Protein AF-A0A0K8RCZ8-F1 (afdb_monomer)

Organism: Ixodes ricinus (NCBI:txid34613)

Structure (mmCIF, N/CA/C/O backbone):
data_AF-A0A0K8RCZ8-F1
#
_entry.id   AF-A0A0K8RCZ8-F1
#
loop_
_atom_site.group_PDB
_atom_site.id
_atom_site.type_symbol
_atom_site.label_atom_id
_atom_site.label_alt_id
_atom_site.label_comp_id
_atom_site.label_asym_id
_atom_site.label_entity_id
_atom_site.label_seq_id
_atom_site.pdbx_PDB_ins_code
_atom_site.Cartn_x
_atom_site.Cartn_y
_atom_site.Cartn_z
_atom_site.occupancy
_atom_site.B_iso_or_equiv
_atom_site.auth_seq_id
_atom_site.auth_comp_id
_atom_site.auth_asym_id
_atom_site.auth_atom_id
_atom_site.pdbx_PDB_model_num
ATOM 1 N N . MET A 1 1 ? -23.819 -30.029 -14.786 1.00 33.19 1 MET A N 1
ATOM 2 C CA . MET A 1 1 ? -23.403 -28.780 -15.465 1.00 33.19 1 MET A CA 1
ATOM 3 C C . MET A 1 1 ? -23.079 -27.739 -14.404 1.00 33.19 1 MET A C 1
ATOM 5 O O . MET A 1 1 ? -23.976 -27.331 -13.683 1.00 33.19 1 MET A O 1
ATOM 9 N N . ALA A 1 2 ? -21.803 -27.382 -14.239 1.00 35.16 2 ALA A N 1
ATOM 10 C CA . ALA A 1 2 ? -21.378 -26.407 -13.238 1.00 35.16 2 ALA A CA 1
ATOM 11 C C . ALA A 1 2 ? -21.706 -24.987 -13.719 1.00 35.16 2 ALA A C 1
ATOM 13 O O . ALA A 1 2 ? -21.225 -24.551 -14.767 1.00 35.16 2 ALA A O 1
ATOM 14 N N . SER A 1 3 ? -22.535 -24.276 -12.958 1.00 38.66 3 SER A N 1
ATOM 15 C CA . SER A 1 3 ? -22.797 -22.858 -13.184 1.00 38.66 3 SER A CA 1
ATOM 16 C C . SER A 1 3 ? -21.490 -22.099 -12.941 1.00 38.66 3 SER A C 1
ATOM 18 O O . SER A 1 3 ? -20.987 -22.075 -11.818 1.00 38.66 3 SER A O 1
ATOM 20 N N . LYS A 1 4 ? -20.889 -21.532 -13.996 1.00 41.94 4 LYS A N 1
ATOM 21 C CA . LYS A 1 4 ? -19.718 -20.650 -13.886 1.00 41.94 4 LYS A CA 1
ATOM 22 C C . LYS A 1 4 ? -20.168 -19.381 -13.163 1.00 41.94 4 LYS A C 1
ATOM 24 O O . LYS A 1 4 ? -20.630 -18.436 -13.800 1.00 41.94 4 LYS A O 1
ATOM 29 N N . GLY A 1 5 ? -20.091 -19.400 -11.833 1.00 31.94 5 GLY A N 1
ATOM 30 C CA . GLY A 1 5 ? -20.453 -18.287 -10.964 1.00 31.94 5 GLY A CA 1
ATOM 31 C C . GLY A 1 5 ? -19.655 -17.045 -11.339 1.00 31.94 5 GLY A C 1
ATOM 32 O O . GLY A 1 5 ? -18.495 -16.897 -10.969 1.00 31.94 5 GLY A O 1
ATOM 33 N N . ARG A 1 6 ? -20.270 -16.149 -12.114 1.00 32.81 6 ARG A N 1
ATOM 34 C CA . ARG A 1 6 ? -19.752 -14.802 -12.343 1.00 32.81 6 ARG A CA 1
ATOM 35 C C . ARG A 1 6 ? -19.981 -14.001 -11.066 1.00 32.81 6 ARG A C 1
ATOM 37 O O . ARG A 1 6 ? -21.083 -13.512 -10.831 1.00 32.81 6 ARG A O 1
ATOM 44 N N . THR A 1 7 ? -18.945 -13.865 -10.246 1.00 34.12 7 THR A N 1
ATOM 45 C CA . THR A 1 7 ? -18.973 -12.982 -9.077 1.00 34.12 7 THR A CA 1
ATOM 46 C C . THR A 1 7 ? -19.022 -11.529 -9.548 1.00 34.12 7 THR A C 1
ATOM 48 O O . THR A 1 7 ? -18.070 -11.004 -10.124 1.00 34.12 7 THR A O 1
ATOM 51 N N . LYS A 1 8 ? -20.166 -10.876 -9.336 1.00 32.75 8 LYS A N 1
ATOM 52 C CA . LYS A 1 8 ? -20.393 -9.460 -9.635 1.00 32.75 8 LYS A CA 1
ATOM 53 C C . LYS A 1 8 ? -19.761 -8.619 -8.520 1.00 32.75 8 LYS A C 1
ATOM 55 O O . LYS A 1 8 ? -20.303 -8.550 -7.425 1.00 32.75 8 LYS A O 1
ATOM 60 N N . ALA A 1 9 ? -18.615 -7.990 -8.778 1.00 32.16 9 ALA A N 1
ATOM 61 C CA . ALA A 1 9 ? -18.011 -7.045 -7.838 1.00 32.16 9 ALA A CA 1
ATOM 62 C C . ALA A 1 9 ? -18.734 -5.690 -7.933 1.00 32.16 9 ALA A C 1
ATOM 64 O O . ALA A 1 9 ? -18.581 -4.957 -8.914 1.00 32.16 9 ALA A O 1
ATOM 65 N N . PHE A 1 10 ? -19.550 -5.354 -6.933 1.00 33.97 10 PHE A N 1
ATOM 66 C CA . PHE A 1 10 ? -20.182 -4.041 -6.837 1.00 33.97 10 PHE A CA 1
ATOM 67 C C . PHE A 1 10 ? -19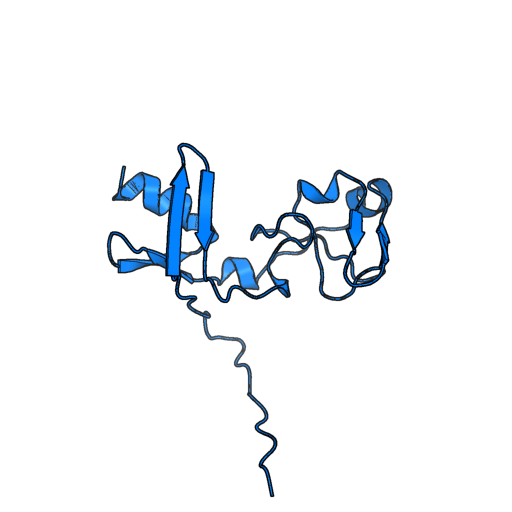.141 -2.982 -6.433 1.00 33.97 10 PHE A C 1
ATOM 69 O O . PHE A 1 10 ? -18.398 -3.135 -5.470 1.00 33.97 10 PHE A O 1
ATOM 76 N N . ARG A 1 11 ? -19.089 -1.865 -7.172 1.00 41.84 11 ARG A N 1
ATOM 77 C CA . ARG A 1 11 ? -18.133 -0.745 -7.001 1.00 41.84 11 ARG A CA 1
ATOM 78 C C . ARG A 1 11 ? -18.244 0.021 -5.661 1.00 41.84 11 ARG A C 1
ATOM 80 O O . ARG A 1 11 ? -17.482 0.975 -5.462 1.00 41.84 11 ARG A O 1
ATOM 87 N N . LYS A 1 12 ? -19.186 -0.339 -4.778 1.00 38.12 12 LYS A N 1
ATOM 88 C CA . LYS A 1 12 ? -19.585 0.449 -3.596 1.00 38.12 12 LYS A CA 1
ATOM 89 C C . LYS A 1 12 ? -19.330 -0.202 -2.236 1.00 38.12 12 LYS A C 1
ATOM 91 O O . LYS A 1 12 ? -19.357 0.529 -1.252 1.00 38.12 12 LYS A O 1
ATOM 96 N N . ASP A 1 13 ? -19.004 -1.485 -2.169 1.00 38.62 13 ASP A N 1
ATOM 97 C CA . ASP A 1 13 ? -18.860 -2.140 -0.870 1.00 38.62 13 ASP A CA 1
ATOM 98 C C . ASP A 1 13 ? -17.425 -1.973 -0.365 1.00 38.62 13 ASP A C 1
ATOM 100 O O . ASP A 1 13 ? -16.453 -2.382 -1.006 1.00 38.62 13 ASP A O 1
ATOM 104 N N . SER A 1 14 ? -17.272 -1.296 0.773 1.00 43.97 1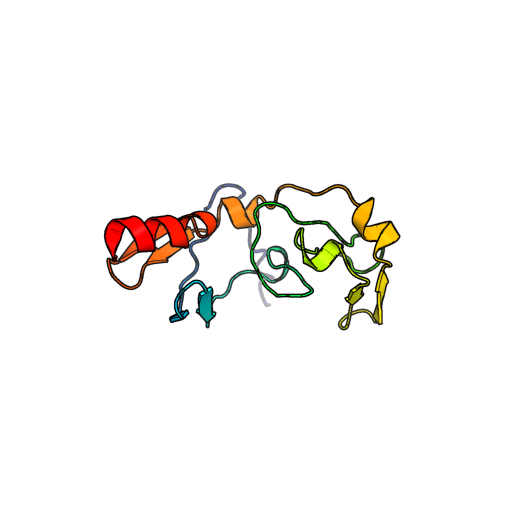4 SER A N 1
ATOM 105 C CA . SER A 1 14 ? -16.019 -1.308 1.520 1.00 43.97 14 SER A CA 1
ATOM 106 C C . SER A 1 14 ? -15.750 -2.742 1.957 1.00 43.97 14 SER A C 1
ATOM 108 O O . SER A 1 14 ? -16.518 -3.301 2.738 1.00 43.97 14 SER A O 1
ATOM 110 N N . VAL A 1 15 ? -14.680 -3.347 1.447 1.00 47.69 15 VAL A N 1
ATOM 111 C CA . VAL A 1 15 ? -14.282 -4.689 1.871 1.00 47.69 15 VAL A CA 1
ATOM 112 C C . VAL A 1 15 ? -13.654 -4.571 3.259 1.00 47.69 15 VAL A C 1
ATOM 114 O O . VAL A 1 15 ? -12.661 -3.861 3.441 1.00 47.69 15 VAL A O 1
ATOM 117 N N . ILE A 1 16 ? -14.277 -5.227 4.236 1.00 51.56 16 ILE A N 1
ATOM 118 C CA . ILE A 1 16 ? -13.767 -5.347 5.602 1.00 51.56 16 ILE A CA 1
ATOM 119 C C . ILE A 1 16 ? -12.860 -6.572 5.636 1.00 51.56 16 ILE A C 1
ATOM 121 O O . ILE A 1 16 ? -13.283 -7.663 5.253 1.00 51.56 16 ILE A O 1
ATOM 125 N N . PHE A 1 17 ? -11.619 -6.399 6.082 1.00 54.53 17 PHE A N 1
ATOM 126 C CA . PHE A 1 17 ? -10.669 -7.502 6.201 1.00 54.53 17 PHE A CA 1
ATOM 127 C C . PHE A 1 17 ? -10.525 -7.893 7.661 1.00 54.53 17 PHE A C 1
ATOM 129 O O . PHE A 1 17 ? -10.290 -7.047 8.527 1.00 54.53 17 PHE A O 1
ATOM 136 N N . LYS A 1 18 ? -10.669 -9.194 7.922 1.00 49.19 18 LYS A N 1
ATOM 137 C CA . LYS A 1 18 ? -10.404 -9.764 9.236 1.00 49.19 18 LYS A CA 1
ATOM 138 C C . LYS A 1 18 ? -8.892 -9.833 9.428 1.00 49.19 18 LYS A C 1
ATOM 140 O O . LYS A 1 18 ? -8.189 -10.419 8.607 1.00 49.19 18 LYS A O 1
ATOM 145 N N . VAL A 1 19 ? -8.414 -9.203 10.492 1.00 55.75 19 VAL A N 1
ATOM 146 C CA . VAL A 1 19 ? -7.055 -9.401 10.997 1.00 55.75 19 VAL A CA 1
ATOM 147 C C . VAL A 1 19 ? -7.092 -10.600 11.911 1.00 55.75 19 VAL A C 1
ATOM 149 O O . VAL A 1 19 ? -7.910 -10.634 12.828 1.00 55.75 19 VAL A O 1
ATOM 152 N N . GLU A 1 20 ? -6.241 -11.581 11.650 1.00 53.41 20 GLU A N 1
ATOM 153 C CA . GLU A 1 20 ? -6.152 -12.764 12.505 1.00 53.41 20 GLU A CA 1
ATOM 154 C C . GLU A 1 20 ? -5.163 -12.534 13.645 1.00 53.41 20 GLU A C 1
ATOM 156 O O . GLU A 1 20 ? -5.423 -12.954 14.767 1.00 53.41 20 GLU A O 1
ATOM 161 N N . GLN A 1 21 ? -4.080 -11.797 13.387 1.00 52.06 21 GLN A N 1
ATOM 162 C CA . GLN A 1 21 ? -3.093 -11.448 14.400 1.00 52.06 21 GLN A CA 1
ATOM 163 C C . GLN A 1 21 ? -2.477 -10.083 14.099 1.00 52.06 21 GLN A C 1
ATOM 165 O O . GLN A 1 21 ? -2.213 -9.732 12.948 1.00 52.06 21 GLN A O 1
ATOM 170 N N . MET A 1 22 ? -2.254 -9.305 15.151 1.00 59.16 22 MET A N 1
ATOM 171 C CA . MET A 1 22 ? -1.637 -7.991 15.084 1.00 59.16 22 MET A CA 1
ATOM 172 C C . MET A 1 22 ? -0.553 -7.916 16.153 1.00 59.16 22 MET A C 1
ATOM 174 O O . MET A 1 22 ? -0.855 -8.063 17.334 1.00 59.16 22 MET A O 1
ATOM 178 N N . GLU A 1 23 ? 0.696 -7.717 15.742 1.00 55.12 23 GLU A N 1
ATOM 179 C CA . GLU A 1 23 ? 1.824 -7.506 16.652 1.00 55.12 23 GLU A CA 1
ATOM 180 C C . GLU A 1 23 ? 2.238 -6.043 16.600 1.00 55.12 23 GLU A C 1
ATOM 182 O O . GLU A 1 23 ? 2.304 -5.447 15.526 1.00 55.12 23 GLU A O 1
ATOM 187 N N . TRP A 1 24 ? 2.516 -5.464 17.762 1.00 55.34 24 TRP A N 1
ATOM 188 C CA . TRP A 1 24 ? 2.939 -4.076 17.895 1.00 55.34 24 TRP A CA 1
ATOM 189 C C . TRP A 1 24 ? 4.288 -4.059 18.618 1.00 55.34 24 TRP A C 1
ATOM 191 O O . TRP A 1 24 ? 4.361 -4.393 19.800 1.00 55.34 24 TRP A O 1
ATOM 201 N N . LEU A 1 25 ? 5.361 -3.729 17.897 1.00 49.97 25 LEU A N 1
ATOM 202 C CA . LEU A 1 25 ? 6.729 -3.666 18.412 1.00 49.97 25 LEU A CA 1
ATOM 203 C C . LEU A 1 25 ? 7.190 -2.208 18.359 1.00 49.97 25 LEU A C 1
ATOM 205 O O . LEU A 1 25 ? 7.548 -1.717 17.295 1.00 49.97 25 LEU A O 1
ATOM 209 N N . SER A 1 26 ? 7.145 -1.533 19.513 1.00 56.59 26 SER A N 1
ATOM 210 C CA . SER A 1 26 ? 7.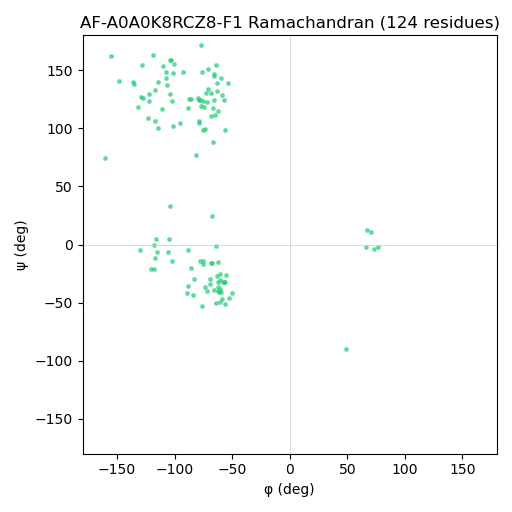507 -0.117 19.707 1.00 56.59 26 SER A CA 1
ATOM 211 C C . SER A 1 26 ? 6.866 0.853 18.696 1.00 56.59 26 SER A C 1
ATOM 213 O O . SER A 1 26 ? 5.773 1.362 18.948 1.00 56.59 26 SER A O 1
ATOM 215 N N . GLU A 1 27 ? 7.530 1.112 17.567 1.00 51.38 27 GLU A N 1
ATOM 216 C CA . GLU A 1 27 ? 7.121 2.047 16.506 1.00 51.38 27 GLU A CA 1
ATOM 217 C C . GLU A 1 27 ? 6.524 1.367 15.262 1.00 51.38 27 GLU A C 1
ATOM 219 O O . GLU A 1 27 ? 5.868 2.038 14.447 1.00 51.38 27 GLU A O 1
ATOM 224 N N . ASP A 1 28 ? 6.718 0.052 15.153 1.00 44.97 28 ASP A N 1
ATOM 225 C CA . ASP A 1 28 ? 6.301 -0.791 14.041 1.00 44.97 28 ASP A CA 1
ATOM 226 C C . ASP A 1 28 ? 5.127 -1.686 14.436 1.00 44.97 28 ASP A C 1
ATOM 228 O O . ASP A 1 28 ? 4.984 -2.130 15.578 1.00 44.97 28 ASP A O 1
ATOM 232 N N . TYR A 1 29 ? 4.273 -1.987 13.461 1.00 52.56 29 TYR A N 1
ATOM 233 C CA . TYR A 1 29 ? 3.190 -2.938 13.649 1.00 52.56 29 TYR A CA 1
ATOM 234 C C . TYR A 1 29 ? 3.062 -3.879 12.464 1.00 52.56 29 TYR A C 1
ATOM 236 O O . TYR A 1 29 ? 3.166 -3.485 11.301 1.00 52.56 29 TYR A O 1
ATOM 244 N N . TYR A 1 30 ? 2.796 -5.136 12.785 1.00 55.22 30 TYR A N 1
ATOM 245 C CA . TYR A 1 30 ? 2.665 -6.224 11.839 1.00 55.22 30 TYR A CA 1
ATOM 246 C C . TYR A 1 30 ? 1.245 -6.760 11.903 1.00 55.22 30 TYR A C 1
ATOM 248 O O . TYR A 1 30 ? 0.687 -6.985 12.973 1.00 55.22 30 TYR A O 1
ATOM 256 N N . ILE A 1 31 ? 0.644 -6.949 10.735 1.00 61.97 31 ILE A N 1
ATOM 257 C CA . ILE A 1 31 ? -0.711 -7.473 10.597 1.00 61.97 31 ILE A CA 1
ATOM 258 C C . ILE A 1 31 ? -0.599 -8.794 9.845 1.00 61.97 31 ILE A C 1
ATOM 260 O O . ILE A 1 31 ? -0.370 -8.810 8.634 1.00 61.97 31 ILE A O 1
ATOM 264 N N . TYR A 1 32 ? -0.779 -9.897 10.562 1.00 54.84 32 TYR A N 1
ATOM 265 C CA . TYR A 1 32 ? -0.686 -11.255 10.038 1.00 54.84 32 TYR A CA 1
ATOM 266 C C . TYR A 1 32 ? -2.075 -11.849 9.775 1.00 54.84 32 TYR A C 1
ATOM 268 O O . TYR A 1 32 ? -3.091 -11.418 10.329 1.00 54.84 32 TYR A O 1
ATOM 276 N N . GLY A 1 33 ? -2.120 -12.817 8.855 1.00 51.91 33 GLY A N 1
ATOM 277 C CA . GLY A 1 33 ? -3.349 -13.527 8.479 1.00 51.91 33 GLY A CA 1
ATOM 278 C C . GLY A 1 33 ? -4.396 -12.669 7.759 1.00 51.91 33 GLY A C 1
ATOM 279 O O . GLY A 1 33 ? -5.534 -13.083 7.574 1.00 51.91 33 GLY A O 1
ATOM 280 N N . THR A 1 34 ? -4.042 -11.463 7.306 1.00 58.75 34 THR A N 1
ATOM 281 C CA . THR A 1 34 ? -4.982 -10.650 6.532 1.00 58.75 34 THR A CA 1
ATOM 282 C C . THR A 1 34 ? -5.054 -11.098 5.079 1.00 58.75 34 THR A C 1
ATOM 284 O O . THR A 1 34 ? -4.067 -11.056 4.337 1.00 58.75 34 THR A O 1
ATOM 287 N N . SER A 1 35 ? -6.273 -11.377 4.620 1.00 63.03 35 SER A N 1
ATOM 288 C CA . SER A 1 35 ? -6.653 -11.545 3.211 1.00 63.03 35 SER A CA 1
ATOM 289 C C . SER A 1 35 ? -6.570 -10.240 2.395 1.00 63.03 35 SER A C 1
ATOM 291 O O . SER A 1 35 ? -7.254 -10.088 1.385 1.00 63.03 35 SER A O 1
ATOM 293 N N . ILE A 1 36 ? -5.737 -9.277 2.818 1.00 73.06 36 ILE A N 1
ATOM 294 C CA . ILE A 1 36 ? -5.485 -8.030 2.091 1.00 73.06 36 ILE A CA 1
ATOM 295 C C . ILE A 1 36 ? -4.974 -8.396 0.685 1.00 73.06 36 ILE A C 1
ATOM 297 O O . ILE A 1 36 ? -3.976 -9.111 0.572 1.00 73.06 36 ILE A O 1
ATOM 301 N N . PRO A 1 37 ? -5.622 -7.917 -0.393 1.00 73.19 37 PRO A N 1
ATOM 302 C CA . PRO A 1 37 ? -5.286 -8.329 -1.744 1.00 73.19 37 PRO A CA 1
ATOM 303 C C . PRO A 1 37 ? -3.866 -7.927 -2.134 1.00 73.19 37 PRO A C 1
ATOM 305 O O . PRO A 1 37 ? -3.447 -6.791 -1.922 1.00 73.19 37 PRO A O 1
ATOM 308 N N . GLU A 1 38 ? -3.171 -8.825 -2.823 1.00 76.56 38 GLU A N 1
ATOM 309 C CA . GLU A 1 38 ? -1.825 -8.603 -3.365 1.00 76.56 38 GLU A CA 1
ATOM 310 C C . GLU A 1 38 ? -1.706 -7.299 -4.159 1.00 76.56 38 GLU A C 1
ATOM 312 O O . GLU A 1 38 ? -0.775 -6.526 -3.964 1.00 76.56 38 GLU A O 1
ATOM 317 N N . LYS A 1 39 ? -2.721 -7.002 -4.975 1.00 76.25 39 LYS A N 1
ATOM 318 C CA . LYS A 1 39 ? -2.796 -5.811 -5.833 1.00 76.25 39 LYS A CA 1
ATOM 319 C C . LYS A 1 39 ? -2.796 -4.469 -5.090 1.0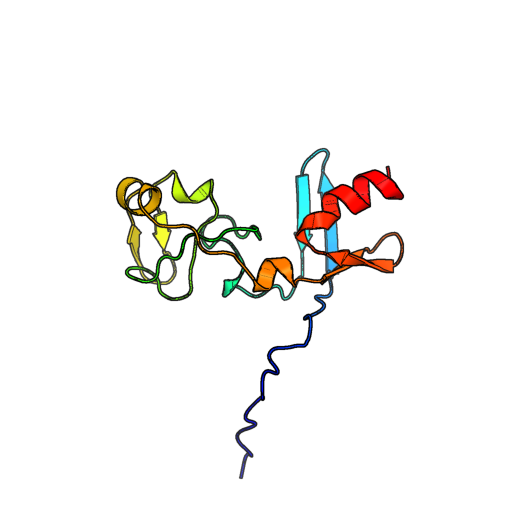0 76.25 39 LYS A C 1
ATOM 321 O O . LYS A 1 39 ? -2.661 -3.432 -5.726 1.00 76.25 39 LYS A O 1
ATOM 326 N N . ILE A 1 40 ? -3.036 -4.462 -3.776 1.00 81.44 40 ILE A N 1
ATOM 327 C CA . ILE A 1 40 ? -3.036 -3.229 -2.968 1.00 81.44 40 ILE A CA 1
ATOM 328 C C . ILE A 1 40 ? -1.788 -3.100 -2.098 1.00 81.44 40 ILE A C 1
ATOM 330 O O . ILE A 1 40 ? -1.601 -2.064 -1.455 1.00 81.44 40 ILE A O 1
ATOM 334 N N . ARG A 1 41 ? -0.953 -4.143 -2.081 1.00 85.25 41 ARG A N 1
ATOM 335 C CA . ARG A 1 41 ? 0.312 -4.204 -1.360 1.00 85.25 41 ARG A CA 1
ATOM 336 C C . ARG A 1 41 ? 1.450 -3.762 -2.275 1.00 85.25 41 ARG A C 1
ATOM 338 O O . ARG A 1 41 ? 1.445 -4.008 -3.477 1.00 85.25 41 ARG A O 1
ATOM 345 N N . CYS A 1 42 ? 2.463 -3.149 -1.679 1.00 87.19 42 CYS A N 1
ATOM 346 C CA . CYS A 1 42 ? 3.760 -2.981 -2.308 1.00 87.19 42 CYS A CA 1
ATOM 347 C C . CYS A 1 42 ? 4.326 -4.361 -2.650 1.00 87.19 42 CYS A C 1
ATOM 349 O O . CYS A 1 42 ? 4.416 -5.230 -1.783 1.00 87.19 42 CYS A O 1
ATOM 351 N N . HIS A 1 43 ? 4.748 -4.569 -3.891 1.00 87.88 43 HIS A N 1
ATOM 352 C CA . HIS A 1 43 ? 5.300 -5.856 -4.295 1.00 87.88 43 HIS A CA 1
ATOM 353 C C . HIS A 1 43 ? 6.667 -6.134 -3.642 1.00 87.88 43 HIS A C 1
ATOM 355 O O . HIS A 1 43 ? 6.969 -7.284 -3.341 1.00 87.88 43 HIS A O 1
ATOM 361 N N . GLY A 1 44 ? 7.451 -5.090 -3.341 1.00 84.81 44 GLY A N 1
ATOM 362 C CA . GLY A 1 44 ? 8.766 -5.220 -2.702 1.00 84.81 44 GLY A CA 1
ATOM 363 C C . GLY A 1 44 ? 8.715 -5.518 -1.204 1.00 84.81 44 GLY A C 1
ATOM 364 O O . GLY A 1 44 ? 9.326 -6.477 -0.750 1.00 84.81 44 GLY A O 1
ATOM 365 N N . CYS A 1 45 ? 7.978 -4.716 -0.431 1.00 85.19 45 CYS A N 1
ATOM 366 C CA . CYS A 1 45 ? 7.955 -4.821 1.036 1.00 85.19 45 CYS A CA 1
ATOM 367 C C . CYS A 1 45 ? 6.594 -5.206 1.624 1.00 85.19 45 CYS A C 1
ATOM 369 O O . CYS A 1 45 ? 6.435 -5.217 2.839 1.00 85.19 45 CYS A O 1
ATOM 371 N N . ARG A 1 46 ? 5.593 -5.507 0.786 1.00 84.06 46 ARG A N 1
ATOM 372 C CA . ARG A 1 46 ? 4.257 -5.987 1.195 1.00 84.06 46 ARG A CA 1
ATOM 373 C C . ARG A 1 46 ? 3.403 -4.981 1.975 1.00 84.06 46 ARG A C 1
ATOM 375 O O . ARG A 1 46 ? 2.243 -5.279 2.255 1.00 84.06 46 ARG A O 1
ATOM 382 N N . CYS A 1 47 ? 3.919 -3.785 2.265 1.00 83.12 47 CYS A N 1
ATOM 383 C CA . CYS A 1 47 ? 3.173 -2.738 2.958 1.00 83.12 47 CYS A CA 1
ATOM 384 C C . CYS A 1 47 ? 1.970 -2.252 2.135 1.00 83.12 47 CYS A C 1
ATOM 386 O O . CYS A 1 47 ? 1.969 -2.309 0.905 1.00 83.12 47 CYS A O 1
ATOM 388 N N . VAL A 1 48 ? 0.949 -1.724 2.804 1.00 84.94 48 VAL A N 1
ATOM 389 C CA . VAL A 1 48 ? -0.194 -1.075 2.149 1.00 84.94 48 VAL A CA 1
ATOM 390 C C . VAL A 1 48 ? -0.011 0.433 2.277 1.00 84.94 48 VAL A C 1
ATOM 392 O O . VAL A 1 48 ? 0.140 0.950 3.379 1.00 84.94 48 VAL A O 1
ATOM 395 N N . SER A 1 49 ? -0.008 1.148 1.152 1.00 85.88 49 SER A N 1
ATOM 396 C CA . SER A 1 49 ? 0.277 2.587 1.116 1.00 85.88 49 SER A CA 1
ATOM 397 C C . SER A 1 49 ? -0.801 3.371 0.371 1.00 85.88 49 SER A C 1
ATOM 399 O O . SER A 1 49 ? -1.484 2.837 -0.501 1.00 85.88 49 SER A O 1
ATOM 401 N N . ASN A 1 50 ? -0.937 4.658 0.713 1.00 88.12 50 ASN A N 1
ATOM 402 C CA . ASN A 1 50 ? -1.881 5.595 0.087 1.00 88.12 50 ASN A CA 1
ATOM 403 C C . ASN A 1 50 ? -1.653 5.790 -1.419 1.00 88.12 50 ASN A C 1
ATOM 405 O O . ASN A 1 50 ? -2.600 6.055 -2.166 1.00 88.12 50 ASN A O 1
ATOM 409 N N . THR A 1 51 ? -0.399 5.669 -1.843 1.00 90.69 51 THR A N 1
ATOM 410 C CA . THR A 1 51 ? 0.051 5.878 -3.216 1.00 90.69 51 THR A CA 1
ATOM 411 C C . THR A 1 51 ? 0.873 4.677 -3.634 1.00 90.69 51 THR A C 1
ATOM 413 O O . THR A 1 51 ? 1.833 4.330 -2.949 1.00 90.69 51 THR A O 1
ATOM 416 N N . ILE A 1 52 ? 0.517 4.082 -4.767 1.00 90.94 52 ILE A N 1
ATOM 417 C CA . ILE A 1 52 ? 1.245 2.969 -5.365 1.00 90.94 52 ILE A CA 1
ATOM 418 C C . ILE A 1 52 ? 1.837 3.423 -6.700 1.00 90.94 52 ILE A C 1
ATOM 420 O O . ILE A 1 52 ? 1.206 4.179 -7.434 1.00 90.94 52 ILE A O 1
ATOM 424 N N . TYR A 1 53 ? 3.059 3.002 -6.997 1.00 90.88 53 TYR A N 1
ATOM 425 C CA . TYR A 1 53 ? 3.756 3.275 -8.252 1.00 90.88 53 TYR A CA 1
ATOM 426 C C . TYR A 1 53 ? 3.653 2.019 -9.119 1.00 90.88 53 TYR A C 1
ATOM 428 O O . TYR A 1 53 ? 4.331 1.037 -8.802 1.00 90.88 53 TYR A O 1
ATOM 436 N N . PRO A 1 54 ? 2.763 1.991 -10.126 1.00 86.44 54 PRO A N 1
ATOM 437 C CA . PRO A 1 54 ? 2.508 0.788 -10.907 1.00 86.44 54 PRO A CA 1
ATOM 438 C C . PRO A 1 54 ? 3.730 0.373 -11.724 1.00 86.44 54 PRO A C 1
ATOM 440 O O . PRO A 1 54 ? 4.469 1.219 -12.222 1.00 86.44 54 PRO A O 1
ATOM 443 N N . LEU A 1 55 ? 3.900 -0.934 -11.901 1.00 83.44 55 LEU A N 1
ATOM 444 C CA . LEU A 1 55 ? 4.942 -1.534 -12.734 1.00 83.44 55 LEU A CA 1
ATOM 445 C C . LEU A 1 55 ? 4.365 -2.051 -14.063 1.00 83.44 55 LEU A C 1
ATOM 447 O O . LEU A 1 55 ? 4.813 -3.075 -14.567 1.00 83.44 55 LEU A O 1
ATOM 451 N N . GLU A 1 56 ? 3.343 -1.386 -14.615 1.00 71.69 56 GLU A N 1
ATOM 452 C CA . GLU A 1 56 ? 2.482 -1.918 -15.692 1.00 71.69 56 GLU A CA 1
ATOM 453 C C . GLU A 1 56 ? 3.223 -2.397 -16.951 1.00 71.69 56 GLU A C 1
ATOM 455 O O . GLU A 1 56 ? 2.727 -3.301 -17.619 1.00 71.69 56 GLU A O 1
ATOM 460 N N . ASN A 1 57 ? 4.412 -1.865 -17.238 1.00 67.69 57 ASN A N 1
ATOM 461 C CA . ASN A 1 57 ? 5.206 -2.272 -18.401 1.00 67.69 57 ASN A CA 1
ATOM 462 C C . ASN A 1 57 ? 6.050 -3.536 -18.162 1.00 67.69 57 ASN A C 1
ATOM 464 O O . ASN A 1 57 ? 6.287 -4.288 -19.097 1.00 67.69 57 ASN A O 1
ATOM 468 N N . GLU A 1 58 ? 6.476 -3.792 -16.924 1.00 71.25 58 GLU A N 1
ATOM 469 C CA . GLU A 1 58 ? 7.497 -4.809 -16.600 1.00 71.25 58 GLU A CA 1
ATOM 470 C C . GLU A 1 58 ? 6.960 -5.929 -15.693 1.00 71.25 58 GLU A C 1
ATOM 472 O O . GLU A 1 58 ? 7.524 -7.016 -15.590 1.00 71.25 58 GLU A O 1
ATOM 477 N N . CYS A 1 59 ? 5.871 -5.661 -14.970 1.00 75.00 59 CYS A N 1
ATOM 478 C CA . CYS A 1 59 ? 5.310 -6.542 -13.952 1.00 75.00 59 CYS A CA 1
ATOM 479 C C . CYS A 1 59 ? 3.840 -6.119 -13.712 1.00 75.00 59 CYS A C 1
ATOM 481 O O . CYS A 1 59 ? 3.504 -5.459 -12.724 1.00 75.00 59 CYS A O 1
ATOM 483 N N . GLN A 1 60 ? 2.963 -6.452 -14.673 1.00 74.00 60 GLN A N 1
ATOM 484 C CA . GLN A 1 60 ? 1.550 -6.045 -14.681 1.00 74.00 60 GLN A CA 1
ATOM 485 C C . GLN A 1 60 ? 0.816 -6.405 -13.385 1.00 74.00 60 GLN A C 1
ATOM 487 O O . GLN A 1 60 ? 0.969 -7.490 -12.830 1.00 74.00 60 GLN A O 1
ATOM 492 N N . GLY A 1 61 ? -0.020 -5.477 -12.912 1.00 74.44 61 GLY A N 1
ATOM 493 C CA . GLY A 1 61 ? -0.821 -5.658 -11.699 1.00 74.44 61 GLY A CA 1
ATOM 494 C C . GLY A 1 61 ? -0.046 -5.502 -10.388 1.00 74.44 61 GLY A C 1
ATOM 495 O O . GLY A 1 61 ? -0.661 -5.557 -9.321 1.00 74.44 61 GLY A O 1
ATOM 496 N N . HIS A 1 62 ? 1.267 -5.270 -10.445 1.00 82.88 62 HIS A N 1
ATOM 497 C CA . HIS A 1 62 ? 2.090 -4.957 -9.283 1.00 82.88 62 HIS A CA 1
ATOM 498 C C . HIS A 1 62 ? 2.423 -3.468 -9.213 1.00 82.88 62 HIS A C 1
ATOM 500 O O . HIS A 1 62 ? 2.386 -2.731 -10.199 1.00 82.88 62 HIS A O 1
ATOM 506 N N . GLY A 1 63 ? 2.771 -3.022 -8.010 1.00 87.88 63 GLY A N 1
ATOM 507 C CA . GLY A 1 63 ? 3.241 -1.670 -7.781 1.00 87.88 63 GLY A CA 1
ATOM 508 C C . GLY A 1 63 ? 4.111 -1.579 -6.538 1.00 87.88 63 GLY A C 1
ATOM 509 O O . GLY A 1 63 ? 4.111 -2.472 -5.689 1.00 87.88 63 GLY A O 1
ATOM 510 N N . LEU A 1 64 ? 4.873 -0.497 -6.435 1.00 90.69 64 LEU A N 1
ATOM 511 C CA . LEU A 1 64 ? 5.780 -0.236 -5.320 1.00 90.69 64 LEU A CA 1
ATOM 512 C C . LEU A 1 64 ? 5.273 0.918 -4.458 1.00 90.69 64 LEU A C 1
ATOM 514 O O . LEU A 1 64 ? 4.556 1.794 -4.935 1.00 90.69 64 LEU A O 1
ATOM 518 N N . CYS A 1 65 ? 5.648 0.938 -3.181 1.00 91.50 65 CYS A N 1
ATOM 519 C CA . CYS A 1 65 ? 5.470 2.113 -2.332 1.00 91.50 65 CYS A CA 1
ATOM 520 C C . CYS A 1 65 ? 6.545 3.172 -2.637 1.00 91.50 65 CYS A C 1
ATOM 522 O O . CYS A 1 65 ? 7.516 2.917 -3.353 1.00 91.50 65 CYS A O 1
ATOM 524 N N . LYS A 1 66 ? 6.391 4.369 -2.057 1.00 90.50 66 LYS A N 1
ATOM 525 C CA . LYS A 1 66 ? 7.324 5.495 -2.246 1.00 90.50 66 LYS A CA 1
ATOM 526 C C . LYS A 1 66 ? 8.772 5.152 -1.881 1.00 90.50 66 LYS A C 1
ATOM 528 O O . LYS A 1 66 ? 9.678 5.700 -2.500 1.00 90.50 66 LYS A O 1
ATOM 533 N N . ASP A 1 67 ? 8.987 4.282 -0.901 1.00 89.94 67 ASP A N 1
ATOM 534 C CA . ASP A 1 67 ? 10.334 3.922 -0.457 1.00 89.94 67 ASP A CA 1
ATOM 535 C C . ASP A 1 67 ? 10.945 2.827 -1.322 1.00 89.94 67 ASP A C 1
ATOM 537 O O . ASP A 1 67 ? 12.072 2.982 -1.784 1.00 89.94 67 ASP A O 1
ATOM 541 N N . CYS A 1 68 ? 10.178 1.787 -1.661 1.00 88.88 68 CYS A N 1
ATOM 542 C CA . CYS A 1 68 ? 10.651 0.745 -2.571 1.00 88.88 68 CYS A CA 1
ATOM 543 C C . CYS A 1 68 ? 10.945 1.270 -3.981 1.00 88.88 68 CYS A C 1
ATOM 545 O O . CYS A 1 68 ? 11.816 0.719 -4.640 1.00 88.88 68 CYS A O 1
ATOM 547 N N . LYS A 1 69 ? 10.285 2.345 -4.442 1.00 88.75 69 LYS A N 1
ATOM 548 C CA . LYS A 1 69 ? 10.570 2.926 -5.768 1.00 88.75 69 LYS A CA 1
ATOM 549 C C . LYS A 1 69 ? 11.962 3.568 -5.880 1.00 88.75 69 LYS A C 1
ATOM 551 O O . LYS A 1 69 ? 12.389 3.904 -6.978 1.00 88.75 69 LYS A O 1
ATOM 556 N N . LYS A 1 70 ? 12.638 3.841 -4.757 1.00 89.62 70 LYS A N 1
ATOM 557 C CA . LYS A 1 70 ? 13.927 4.557 -4.747 1.00 89.62 70 LYS A CA 1
ATOM 558 C C . LYS A 1 70 ? 15.098 3.687 -5.204 1.00 89.62 70 LYS A C 1
ATOM 560 O O . LYS A 1 70 ? 16.145 4.240 -5.535 1.00 89.62 70 LYS A O 1
ATOM 565 N N . PHE A 1 71 ? 14.915 2.372 -5.209 1.00 90.44 71 PHE A N 1
ATOM 566 C CA . PHE A 1 71 ? 15.937 1.378 -5.507 1.00 90.44 71 PHE A CA 1
ATOM 567 C C . PHE A 1 71 ? 15.545 0.567 -6.735 1.00 90.44 71 PHE A C 1
ATOM 569 O O . PHE A 1 71 ? 14.376 0.554 -7.123 1.00 90.44 71 PHE A O 1
ATOM 576 N N . ASP A 1 72 ? 16.524 -0.116 -7.322 1.00 89.81 72 ASP A N 1
ATOM 577 C CA . ASP A 1 72 ? 16.260 -1.075 -8.383 1.00 89.81 72 ASP A CA 1
ATOM 578 C C . ASP A 1 72 ? 15.333 -2.172 -7.861 1.00 89.81 72 ASP A C 1
ATOM 580 O O . ASP A 1 72 ? 15.421 -2.604 -6.705 1.00 89.81 72 ASP A O 1
ATOM 584 N N . PHE A 1 73 ? 14.434 -2.627 -8.722 1.00 88.69 73 PHE A N 1
ATOM 585 C CA . PHE A 1 73 ? 13.441 -3.616 -8.361 1.00 88.69 73 PHE A CA 1
ATOM 586 C C . PHE A 1 73 ? 13.456 -4.790 -9.329 1.00 88.69 73 PHE A C 1
ATOM 588 O O . PHE A 1 73 ? 13.271 -4.623 -10.531 1.00 88.69 73 PHE A O 1
ATOM 595 N N . THR A 1 74 ? 13.584 -5.998 -8.784 1.00 87.88 74 THR A N 1
ATOM 596 C 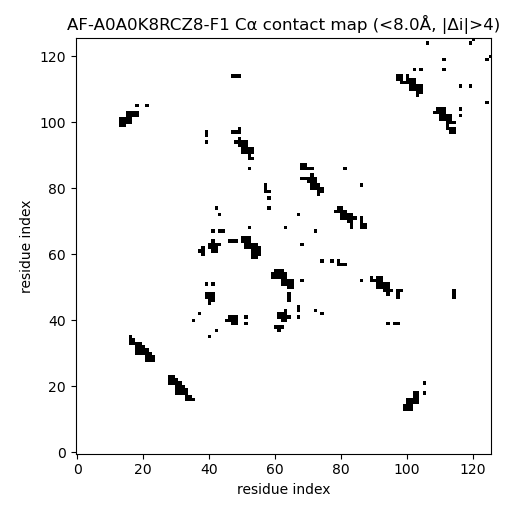CA . THR A 1 74 ? 13.455 -7.239 -9.550 1.00 87.88 74 THR A CA 1
ATOM 597 C C . THR A 1 74 ? 12.188 -7.975 -9.126 1.00 87.88 74 THR A C 1
ATOM 599 O O . THR A 1 74 ? 12.042 -8.415 -7.983 1.00 87.88 74 THR A O 1
ATOM 602 N N . CYS A 1 75 ? 11.262 -8.126 -10.069 1.00 82.50 75 CYS A N 1
ATOM 603 C CA . CYS A 1 75 ? 9.998 -8.829 -9.907 1.00 82.50 75 CYS A CA 1
ATOM 604 C C . CYS A 1 75 ? 10.258 -10.344 -9.923 1.00 82.50 75 CYS A C 1
ATOM 606 O O . CYS A 1 75 ? 10.366 -10.949 -10.984 1.00 82.50 75 CYS A O 1
ATOM 608 N N . ARG A 1 76 ? 10.334 -10.990 -8.749 1.00 77.00 76 ARG A N 1
ATOM 609 C CA . ARG A 1 76 ? 10.596 -12.446 -8.650 1.00 77.00 76 ARG A CA 1
ATOM 610 C C . ARG A 1 76 ? 9.537 -13.315 -9.337 1.00 77.00 76 ARG A C 1
ATOM 612 O O . ARG A 1 76 ? 9.845 -14.432 -9.728 1.00 77.00 76 ARG A O 1
ATOM 619 N N . ALA A 1 77 ? 8.307 -12.815 -9.469 1.00 74.31 77 ALA A N 1
ATOM 620 C CA . ALA A 1 77 ? 7.208 -13.545 -10.101 1.00 74.31 77 ALA A CA 1
ATOM 621 C C . ALA A 1 77 ? 7.34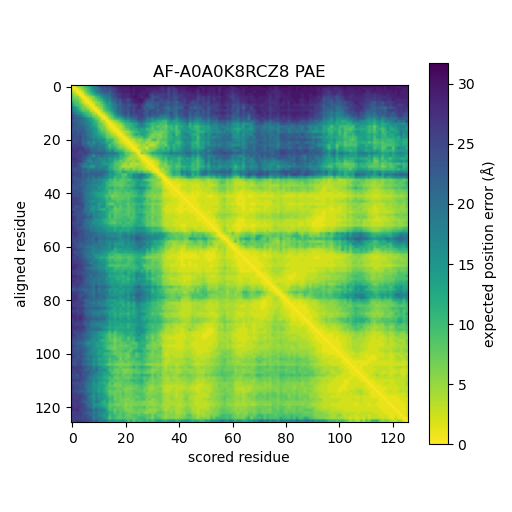1 -13.629 -11.631 1.00 74.31 77 ALA A C 1
ATOM 623 O O . ALA A 1 77 ? 6.994 -14.649 -12.215 1.00 74.31 77 ALA A O 1
ATOM 624 N N . HIS A 1 78 ? 7.840 -12.568 -12.271 1.00 77.12 78 HIS A N 1
ATOM 625 C CA . HIS A 1 78 ? 7.902 -12.462 -13.735 1.00 77.12 78 HIS A CA 1
ATOM 626 C C . HIS A 1 78 ? 9.339 -12.412 -14.278 1.00 77.12 78 HIS A C 1
ATOM 628 O O . HIS A 1 78 ? 9.532 -12.409 -15.486 1.00 77.12 78 HIS A O 1
ATOM 634 N N . GLY A 1 79 ? 10.351 -12.333 -13.408 1.00 75.88 79 GLY A N 1
ATOM 635 C CA . GLY A 1 79 ? 11.759 -12.172 -13.786 1.00 75.88 79 GLY A CA 1
ATOM 636 C C . GLY A 1 79 ? 12.132 -10.773 -14.296 1.00 75.88 79 GLY A C 1
ATOM 637 O O . GLY A 1 79 ? 13.308 -10.523 -14.540 1.00 75.88 79 GLY A O 1
ATOM 638 N N . GLY A 1 80 ? 11.164 -9.860 -14.433 1.00 80.38 80 GLY A N 1
ATOM 639 C CA . GLY A 1 80 ? 11.384 -8.493 -14.909 1.00 80.38 80 GLY A CA 1
ATOM 640 C C . GLY A 1 80 ? 12.227 -7.654 -13.947 1.00 80.38 80 GLY A C 1
ATOM 641 O O . GLY A 1 80 ? 12.113 -7.784 -12.723 1.00 80.38 80 GLY A O 1
ATOM 642 N N . HIS A 1 81 ? 13.054 -6.772 -14.504 1.00 86.19 81 HIS A N 1
ATOM 643 C CA . HIS A 1 81 ? 13.915 -5.860 -13.757 1.00 86.19 81 HIS A CA 1
ATOM 644 C C . HIS A 1 81 ? 13.607 -4.414 -14.142 1.00 86.19 81 HIS A C 1
ATOM 646 O O . HIS A 1 81 ? 13.590 -4.070 -15.319 1.00 86.19 81 HIS A O 1
ATOM 652 N N . VAL A 1 82 ? 13.383 -3.567 -13.141 1.00 85.25 82 VAL A N 1
ATOM 653 C CA . VAL A 1 82 ? 13.092 -2.144 -13.317 1.00 85.25 82 VAL A CA 1
ATOM 654 C C . VAL A 1 82 ? 14.138 -1.340 -12.566 1.00 85.25 82 VAL A C 1
ATOM 656 O O . VAL A 1 82 ? 14.304 -1.503 -11.356 1.00 85.25 82 VAL A O 1
ATOM 659 N N . THR A 1 83 ? 14.826 -0.451 -13.274 1.00 88.12 83 THR A N 1
ATOM 660 C CA . THR A 1 83 ? 15.841 0.405 -12.662 1.00 88.12 83 THR A CA 1
ATOM 661 C C . THR A 1 83 ? 15.200 1.460 -11.762 1.00 88.12 83 THR A C 1
ATOM 663 O O . THR A 1 83 ? 14.091 1.949 -12.005 1.00 88.12 83 THR A O 1
ATOM 666 N N . ALA A 1 84 ? 15.933 1.879 -10.736 1.00 87.19 84 ALA A N 1
ATOM 667 C CA . ALA A 1 84 ? 15.546 2.951 -9.833 1.00 87.19 84 ALA A CA 1
ATOM 668 C C . ALA A 1 84 ? 15.273 4.255 -10.591 1.00 87.19 84 ALA A C 1
ATOM 670 O O . ALA A 1 84 ? 14.428 5.046 -10.184 1.00 87.19 84 ALA A O 1
ATOM 671 N N . GLU A 1 85 ? 15.981 4.501 -11.694 1.00 87.75 85 GLU A N 1
ATOM 672 C CA . GLU A 1 85 ? 15.766 5.675 -12.540 1.00 87.75 85 GLU A CA 1
ATOM 673 C C . GLU A 1 85 ? 14.377 5.671 -13.183 1.00 87.75 85 GLU A C 1
ATOM 675 O O . GLU A 1 85 ? 13.628 6.640 -13.027 1.00 87.75 85 GLU A O 1
ATOM 680 N N . ALA A 1 86 ? 13.987 4.558 -13.809 1.00 86.12 86 ALA A N 1
ATOM 681 C CA . ALA A 1 86 ? 12.651 4.402 -14.371 1.00 86.12 86 ALA A CA 1
ATOM 682 C C . ALA A 1 86 ? 11.564 4.532 -13.285 1.00 86.12 86 ALA A C 1
ATOM 684 O O . ALA A 1 86 ? 10.555 5.212 -13.480 1.00 86.12 86 ALA A O 1
ATOM 685 N N . LEU A 1 87 ? 11.797 3.962 -12.098 1.00 86.00 87 LEU A N 1
ATOM 686 C CA . LEU A 1 87 ? 10.867 4.028 -10.964 1.00 86.00 87 LEU A CA 1
ATOM 687 C C . LEU A 1 87 ? 10.746 5.422 -10.339 1.00 86.00 87 LEU A C 1
ATOM 689 O O . LEU A 1 87 ? 9.666 5.816 -9.885 1.00 86.00 87 LEU A O 1
ATOM 693 N N . ARG A 1 88 ? 11.831 6.202 -10.309 1.00 83.25 88 ARG A N 1
ATOM 694 C CA . ARG A 1 88 ? 11.797 7.591 -9.829 1.00 83.25 88 ARG A CA 1
ATOM 695 C C . ARG A 1 88 ? 10.888 8.449 -10.702 1.00 83.25 88 ARG A C 1
ATOM 697 O O . ARG A 1 88 ? 10.105 9.223 -10.141 1.00 83.25 88 ARG A O 1
ATOM 704 N N . ASN A 1 89 ? 10.937 8.227 -12.014 1.00 84.31 89 ASN A N 1
ATOM 705 C CA . ASN A 1 89 ? 10.119 8.912 -13.015 1.00 84.31 89 ASN A CA 1
ATOM 706 C C . ASN A 1 89 ? 8.674 8.388 -13.084 1.00 84.31 89 ASN A C 1
ATOM 708 O O . ASN A 1 89 ? 7.805 9.057 -13.641 1.00 84.31 89 ASN A O 1
ATOM 712 N N . ALA A 1 90 ? 8.385 7.228 -12.485 1.00 85.69 90 ALA A N 1
ATOM 713 C CA . ALA A 1 90 ? 7.034 6.690 -12.435 1.00 85.69 90 ALA A CA 1
ATOM 714 C C . ALA A 1 90 ? 6.086 7.611 -11.646 1.00 85.69 90 ALA A C 1
ATOM 716 O O . ALA A 1 90 ? 6.361 8.025 -10.508 1.00 85.69 90 ALA A O 1
ATOM 717 N N . VAL A 1 91 ? 4.927 7.882 -12.247 1.00 88.38 91 VAL A N 1
ATOM 718 C CA . VAL A 1 91 ? 3.855 8.672 -11.639 1.00 88.38 91 VAL A CA 1
ATOM 719 C C . VAL A 1 91 ? 3.096 7.800 -10.642 1.00 88.38 91 VAL A C 1
ATOM 721 O O . VAL A 1 91 ? 2.593 6.728 -10.973 1.00 88.38 91 VAL A O 1
ATOM 724 N N . GLY A 1 92 ? 3.019 8.264 -9.396 1.00 89.19 92 GLY A N 1
ATOM 725 C CA . GLY A 1 92 ? 2.280 7.569 -8.348 1.00 89.19 92 GLY A CA 1
ATOM 726 C C . GLY A 1 92 ? 0.776 7.670 -8.575 1.00 89.19 92 GLY A C 1
ATOM 727 O O . GLY A 1 92 ? 0.249 8.756 -8.808 1.00 89.19 92 GLY A O 1
ATOM 728 N N . GLN A 1 93 ? 0.076 6.550 -8.448 1.00 90.38 93 GLN A N 1
ATOM 729 C CA . GLN A 1 93 ? -1.377 6.491 -8.507 1.00 90.38 93 GLN A CA 1
ATOM 730 C C . GLN A 1 93 ? -1.970 6.377 -7.102 1.00 90.38 93 GLN A C 1
ATOM 732 O O . GLN A 1 93 ? -1.398 5.757 -6.202 1.00 90.38 93 GLN A O 1
ATOM 737 N N . THR A 1 94 ? -3.155 6.959 -6.906 1.00 89.56 94 THR A N 1
ATOM 738 C CA . THR A 1 94 ? -3.891 6.786 -5.649 1.00 89.56 94 THR A CA 1
ATOM 739 C C . THR A 1 94 ? -4.307 5.326 -5.497 1.00 89.56 94 THR A C 1
ATOM 741 O O . THR A 1 94 ? -5.033 4.784 -6.328 1.00 89.56 94 THR A O 1
ATOM 744 N N . ASN A 1 95 ? -3.927 4.706 -4.382 1.00 88.38 95 ASN A N 1
ATOM 745 C CA . ASN A 1 95 ? -4.349 3.355 -4.044 1.00 88.38 95 ASN A CA 1
ATOM 746 C C . ASN A 1 95 ? -5.759 3.387 -3.429 1.00 88.38 95 ASN A C 1
ATOM 748 O O . ASN A 1 95 ? -5.949 3.321 -2.213 1.00 88.38 95 ASN A O 1
ATOM 752 N N . TYR A 1 96 ? -6.780 3.544 -4.277 1.00 85.06 96 TYR A N 1
ATOM 753 C CA . TYR A 1 96 ? -8.177 3.668 -3.838 1.00 85.06 96 TYR A CA 1
ATOM 754 C C . TYR A 1 96 ? -8.659 2.477 -3.010 1.00 85.06 96 TYR A C 1
ATOM 756 O O . TYR A 1 96 ? -9.489 2.642 -2.117 1.00 85.06 96 TYR A O 1
ATOM 764 N N . ALA A 1 97 ? -8.145 1.284 -3.298 1.00 80.19 97 ALA A N 1
ATOM 765 C CA . ALA A 1 97 ? -8.506 0.085 -2.564 1.00 80.19 97 ALA A CA 1
ATOM 766 C C . ALA A 1 97 ? -7.898 0.084 -1.151 1.00 80.19 97 ALA A C 1
ATOM 768 O O . ALA A 1 97 ? -8.619 -0.222 -0.207 1.00 80.19 97 ALA A O 1
ATOM 769 N N . ALA A 1 98 ? -6.651 0.539 -0.976 1.00 83.50 98 ALA A N 1
ATOM 770 C CA . ALA A 1 98 ? -6.086 0.793 0.352 1.00 83.50 98 ALA A CA 1
ATOM 771 C C . ALA A 1 98 ? -6.859 1.873 1.127 1.00 83.50 98 ALA A C 1
ATOM 773 O O . ALA A 1 98 ? -7.126 1.706 2.311 1.00 83.50 98 ALA A O 1
ATOM 774 N N . LYS A 1 99 ? -7.292 2.959 0.470 1.00 83.12 99 LYS A N 1
ATOM 775 C CA . LYS A 1 99 ? -8.098 4.017 1.118 1.00 83.12 99 LYS A CA 1
ATOM 776 C C . LYS A 1 99 ? -9.454 3.536 1.632 1.00 83.12 99 LYS A C 1
ATOM 778 O O . LYS A 1 99 ? -9.964 4.061 2.615 1.00 83.12 99 LYS A O 1
ATOM 783 N N . ARG A 1 100 ? -10.058 2.563 0.950 1.00 82.50 100 ARG A N 1
ATOM 784 C CA . ARG A 1 100 ? -11.344 1.964 1.342 1.00 82.50 100 ARG A CA 1
ATOM 785 C C . ARG A 1 100 ? -11.181 0.784 2.295 1.00 82.50 100 ARG A C 1
ATOM 787 O O . ARG A 1 100 ? -12.189 0.244 2.746 1.00 82.50 100 ARG A O 1
ATOM 794 N N . LEU A 1 101 ? -9.942 0.387 2.571 1.00 79.69 101 LEU A N 1
ATOM 795 C CA . LEU A 1 101 ? -9.626 -0.757 3.400 1.00 79.69 101 LEU A CA 1
ATOM 796 C C . LEU A 1 101 ? -10.052 -0.475 4.840 1.00 79.69 101 LEU A C 1
ATOM 798 O O . LEU A 1 101 ? -9.553 0.459 5.472 1.00 79.69 101 LEU A O 1
ATOM 802 N N . ARG A 1 102 ? -10.989 -1.280 5.343 1.00 82.00 102 ARG A N 1
ATOM 803 C CA . ARG A 1 102 ? -11.434 -1.245 6.737 1.00 82.00 102 ARG A CA 1
ATOM 804 C C . ARG A 1 102 ? -10.906 -2.463 7.478 1.00 82.00 102 ARG A C 1
ATOM 806 O O . ARG A 1 102 ? -10.834 -3.552 6.906 1.00 82.00 102 ARG A O 1
ATOM 813 N N . ILE A 1 103 ? -10.546 -2.255 8.734 1.00 77.38 103 ILE A N 1
ATOM 814 C CA . ILE A 1 103 ? -9.898 -3.240 9.584 1.00 77.38 103 ILE A CA 1
ATOM 815 C C . ILE A 1 103 ? -10.547 -3.241 10.967 1.00 77.38 103 ILE A C 1
ATOM 817 O O . ILE A 1 103 ? -10.851 -2.180 11.508 1.00 77.38 103 ILE A O 1
ATOM 821 N N . LEU A 1 104 ? -10.772 -4.427 11.526 1.00 76.00 104 LEU A N 1
ATOM 822 C CA . LEU A 1 104 ? -11.262 -4.567 12.893 1.00 76.00 104 LEU A CA 1
ATOM 823 C C . LEU A 1 104 ? -10.098 -4.372 13.873 1.00 76.00 104 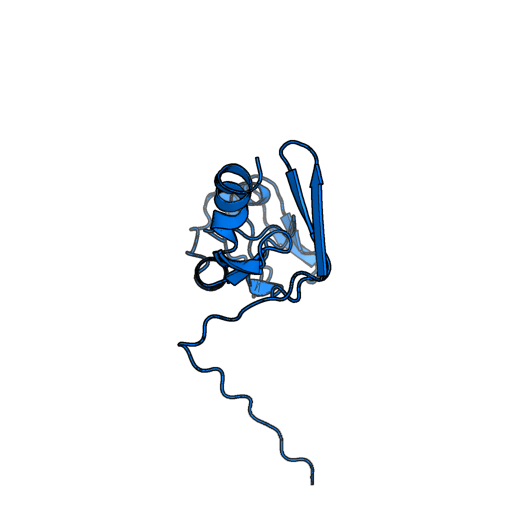LEU A C 1
ATOM 825 O O . LEU A 1 104 ? -9.102 -5.090 13.793 1.00 76.00 104 LEU A O 1
ATOM 829 N N . CYS A 1 105 ? -10.228 -3.434 14.808 1.00 80.12 105 CYS A N 1
ATOM 830 C CA . CYS A 1 105 ? -9.331 -3.329 15.951 1.00 80.12 105 CYS A CA 1
ATOM 831 C C . CYS A 1 105 ? -9.614 -4.480 16.923 1.00 80.12 105 CYS A C 1
ATOM 833 O O . CYS A 1 105 ? -10.729 -4.613 17.424 1.00 80.12 105 CYS A O 1
ATOM 835 N N . LEU A 1 106 ? -8.603 -5.293 17.229 1.00 77.00 106 LEU A N 1
ATOM 836 C CA . LEU A 1 106 ? -8.758 -6.446 18.124 1.00 77.00 106 LEU A CA 1
ATOM 837 C C . LEU A 1 106 ? -8.868 -6.064 19.611 1.00 77.00 106 LEU A C 1
ATOM 839 O O . LEU A 1 106 ? -9.284 -6.892 20.412 1.00 77.00 106 LEU A O 1
ATOM 843 N N . PHE A 1 107 ? -8.538 -4.822 19.978 1.00 80.19 107 PHE A N 1
ATOM 844 C CA . PHE A 1 107 ? -8.543 -4.357 21.370 1.00 80.19 107 PHE A CA 1
ATOM 845 C C . PHE A 1 107 ? -9.896 -3.782 21.815 1.00 80.19 107 PHE A C 1
ATOM 847 O O . PHE A 1 107 ? -10.349 -4.076 22.916 1.00 80.19 107 PHE A O 1
ATOM 854 N N . CYS A 1 108 ? -10.569 -2.988 20.973 1.00 85.19 108 CYS A N 1
ATOM 855 C CA . CYS A 1 108 ? -11.899 -2.428 21.281 1.00 85.19 108 CYS A CA 1
ATOM 856 C C . CYS A 1 108 ? -13.013 -2.869 20.325 1.00 85.19 108 CYS A C 1
ATOM 858 O O . CYS A 1 108 ? -14.152 -2.434 20.482 1.00 85.19 108 CYS A O 1
ATOM 860 N N . GLY A 1 109 ? -12.710 -3.685 19.314 1.00 81.69 109 GLY A N 1
ATOM 861 C CA . GLY A 1 109 ? -13.699 -4.154 18.343 1.00 81.69 109 GLY A CA 1
ATOM 862 C C . GLY A 1 109 ? -14.205 -3.084 17.368 1.00 81.69 109 GLY A C 1
ATOM 863 O O . GLY A 1 109 ? -15.181 -3.334 16.660 1.00 81.69 109 GLY A O 1
ATOM 864 N N . SER A 1 110 ? -13.593 -1.894 17.303 1.00 84.06 110 SER A N 1
ATOM 865 C CA . SER A 1 110 ? -14.004 -0.860 16.344 1.00 84.06 110 SER A CA 1
ATOM 866 C C . SER A 1 110 ? -13.526 -1.173 14.920 1.00 84.06 110 SER A C 1
ATOM 868 O O . SER A 1 110 ? -12.475 -1.777 14.713 1.00 84.06 110 SER A O 1
ATOM 870 N N . ASN A 1 111 ? -14.298 -0.748 13.916 1.00 82.75 111 ASN A N 1
ATOM 871 C CA . ASN A 1 111 ? -13.932 -0.880 12.504 1.00 82.75 111 ASN A CA 1
ATOM 872 C C . ASN A 1 111 ? -13.267 0.404 11.995 1.00 82.75 111 ASN A C 1
ATOM 874 O O . ASN A 1 111 ? -13.936 1.393 11.688 1.00 82.75 111 ASN A O 1
ATOM 878 N N . GLU A 1 112 ? -11.951 0.370 11.836 1.00 84.38 112 GLU A N 1
ATOM 879 C CA . GLU A 1 112 ? -11.137 1.531 11.488 1.00 84.38 112 GLU A CA 1
ATOM 880 C C . GLU A 1 112 ? -10.702 1.522 10.028 1.00 84.38 112 GLU A C 1
ATOM 882 O O . GLU A 1 112 ? -10.681 0.490 9.358 1.00 84.38 112 GLU A O 1
ATOM 887 N N . ALA A 1 113 ? -10.356 2.693 9.496 1.00 84.94 113 ALA A N 1
ATOM 888 C CA . ALA A 1 113 ? -9.631 2.744 8.231 1.00 84.94 113 ALA A CA 1
ATOM 889 C C . ALA A 1 113 ? -8.219 2.187 8.448 1.00 84.94 113 ALA A C 1
ATOM 891 O O . ALA A 1 113 ? -7.525 2.635 9.356 1.00 84.94 113 ALA A O 1
ATOM 892 N N . PHE A 1 114 ? -7.775 1.256 7.598 1.00 82.75 114 PHE A N 1
ATOM 893 C CA . PHE A 1 114 ? -6.470 0.597 7.738 1.00 82.75 114 PHE A CA 1
ATOM 894 C C . PHE A 1 114 ? -5.325 1.605 7.871 1.00 82.75 114 PHE A C 1
ATOM 896 O O . PHE A 1 114 ? -4.482 1.500 8.753 1.00 82.75 114 PHE A O 1
ATOM 903 N N . LEU A 1 115 ? -5.333 2.628 7.017 1.00 83.50 115 LEU A N 1
ATOM 904 C CA . LEU A 1 115 ? -4.295 3.658 6.980 1.00 83.50 115 LEU A CA 1
ATOM 905 C C . LEU A 1 115 ? -4.297 4.567 8.219 1.00 83.50 115 LEU A C 1
ATOM 907 O O . LEU A 1 115 ? -3.301 5.237 8.465 1.00 83.50 115 LEU A O 1
ATOM 911 N N . ASN A 1 116 ? -5.381 4.561 8.998 1.00 85.19 116 ASN A N 1
ATOM 912 C CA . ASN A 1 116 ? -5.523 5.323 10.237 1.00 85.19 116 ASN A CA 1
ATOM 913 C C . ASN A 1 116 ? -5.407 4.424 11.476 1.00 85.19 116 ASN A C 1
ATOM 915 O O . ASN A 1 116 ? -5.616 4.897 12.591 1.00 85.19 116 ASN A O 1
ATOM 919 N N . LEU A 1 117 ? -5.096 3.133 11.308 1.00 82.00 117 LEU A N 1
ATOM 920 C CA . LEU A 1 117 ? -5.033 2.195 12.424 1.00 82.00 117 LEU A CA 1
ATOM 921 C C . LEU A 1 117 ? -3.979 2.621 13.450 1.00 82.00 117 LEU A C 1
ATOM 923 O O . LEU A 1 117 ? -4.245 2.552 14.643 1.00 82.00 117 LEU A O 1
ATOM 927 N N . LYS A 1 118 ? -2.829 3.140 13.000 1.00 80.62 118 LYS A N 1
ATOM 928 C CA . LYS A 1 118 ? -1.790 3.680 13.892 1.00 80.62 118 LYS A CA 1
ATOM 929 C C . LYS A 1 118 ? -2.303 4.820 14.765 1.00 80.62 118 LYS A C 1
ATOM 931 O O . LYS A 1 118 ? -2.116 4.788 15.978 1.00 80.62 118 LYS A O 1
ATOM 936 N N . ASP A 1 119 ? -3.012 5.772 14.170 1.00 86.00 119 ASP A N 1
ATOM 937 C CA . ASP A 1 119 ? -3.599 6.892 14.906 1.00 86.00 119 ASP A CA 1
ATOM 938 C C . ASP A 1 119 ? -4.688 6.428 15.875 1.00 86.00 119 ASP A C 1
ATOM 940 O O . ASP A 1 119 ? -4.791 6.955 16.981 1.00 86.00 119 ASP A O 1
ATOM 944 N N . HIS A 1 120 ? -5.505 5.450 15.470 1.00 87.62 120 HIS A N 1
ATOM 945 C CA . HIS A 1 120 ? -6.496 4.842 16.352 1.00 87.62 120 HIS A CA 1
ATOM 946 C C . HIS A 1 120 ? -5.821 4.187 17.561 1.00 87.62 120 HIS A C 1
ATOM 948 O O . HIS A 1 120 ? -6.211 4.471 18.692 1.00 87.62 120 HIS A O 1
ATOM 954 N N . MET A 1 121 ? -4.793 3.362 17.330 1.00 81.75 121 MET A N 1
ATOM 955 C CA . MET A 1 121 ? -4.039 2.694 18.391 1.00 81.75 121 MET A CA 1
ATOM 956 C C . MET A 1 121 ? -3.470 3.702 19.385 1.00 81.75 121 MET A C 1
ATOM 958 O O . MET A 1 121 ? -3.746 3.599 20.576 1.00 81.75 121 MET A O 1
ATOM 962 N N . TYR A 1 122 ? -2.781 4.729 18.889 1.00 82.38 122 TYR A N 1
ATOM 963 C CA . TYR A 1 122 ? -2.190 5.764 19.733 1.00 82.38 122 TYR A CA 1
ATOM 964 C C . TYR A 1 122 ? -3.221 6.571 20.538 1.00 82.38 122 TYR A C 1
ATOM 966 O O . TYR A 1 122 ? -2.949 6.953 21.661 1.00 82.38 122 TYR A O 1
ATOM 974 N N . LYS A 1 123 ? -4.405 6.860 19.982 1.00 88.00 123 LYS A N 1
ATOM 975 C CA . LYS A 1 123 ? -5.407 7.714 20.651 1.00 88.00 123 LYS A CA 1
ATOM 976 C C . LYS A 1 123 ? -6.331 6.973 21.615 1.00 88.00 123 LYS A C 1
ATOM 978 O O . LYS A 1 123 ? -7.050 7.627 22.371 1.00 88.00 123 LYS A O 1
ATOM 983 N N . LYS A 1 124 ? -6.458 5.652 21.477 1.00 87.44 124 LYS A N 1
ATOM 984 C CA . LYS A 1 124 ? -7.478 4.856 22.183 1.00 87.44 124 LYS A CA 1
ATOM 985 C C . LYS A 1 124 ? -6.904 3.774 23.085 1.00 87.44 124 LYS A C 1
ATOM 987 O O . LYS A 1 124 ? -7.626 3.337 23.974 1.00 87.44 124 LYS A O 1
ATOM 992 N N . HIS A 1 125 ? -5.665 3.351 22.847 1.00 82.94 125 HIS A N 1
ATOM 993 C CA . HIS A 1 125 ? -5.061 2.192 23.511 1.00 82.94 125 HIS A CA 1
ATOM 994 C C . HIS A 1 125 ? -3.677 2.474 24.111 1.00 82.94 125 HIS A C 1
ATOM 996 O O . HIS A 1 125 ? -3.134 1.599 24.779 1.00 82.94 125 HIS A O 1
ATOM 1002 N N . TYR A 1 126 ? -3.136 3.674 23.891 1.00 76.25 126 TYR A N 1
ATOM 1003 C CA . TYR A 1 126 ? -1.954 4.231 24.553 1.00 76.25 126 TYR A CA 1
ATOM 1004 C C . TYR A 1 126 ? -2.347 5.541 25.239 1.00 76.25 126 TYR A C 1
ATOM 1006 O O . TYR A 1 126 ? -1.761 5.829 26.303 1.00 76.25 126 TYR A O 1
#

Foldseek 3Di:
DDDPDPDDDDPDDLDEWEFPDWDDDPPDIDGPPTPQDQLQAAQPPRHGDQWWQAPCVFDNSHTHDPVVLCAWDARPVRRGTDGSVNSVPGDIDGSVSLQSYWYADPPPRDIDRPVCVVVVCVVPVD

Mean predicted aligned error: 10.39 Å

Sequence (126 aa):
MASKGRTKAFRKDSVIFKVEQMEWLSEDYYIYGTSIPEKIRCHGCRCVSNTIYPLENECQGHGLCKDCKKFDFTCRAHGGHVTAEALRNAVGQTNYAAKRLRILCLFCGSNEAFLNLKDHMYKKHY

Radius of gyration: 16.83 Å; Cα contacts (8 Å, |Δi|>4): 199; chains: 1; bounding box: 40×38×43 Å

pLDDT: mean 73.37, std 17.73, range [31.94, 91.5]

Secondary structure (DSSP, 8-state):
----------TT---EE--SEEEEETTEEEEES----GGGB-TTT--B-SEEEE-TTTSTT-EE-TTGGGS-EE-TTT--EE-HHHHHHSPPEE-HHHHT-EEE-TTT--EEEGGGHHHHHHHHT-

Solvent-accessible surface area (backbone atoms only — not comparable to full-atom values): 7683 Å² total; per-residue (Å²): 136,84,77,82,79,76,81,80,83,67,98,78,70,68,58,72,42,62,62,73,42,75,49,78,56,97,94,48,74,47,75,39,76,49,80,70,56,70,72,48,21,17,69,82,78,59,49,74,42,68,42,30,31,66,33,65,90,63,41,66,74,37,24,25,33,80,70,58,26,69,41,67,43,71,43,83,90,74,70,28,74,46,52,24,68,62,41,63,72,48,71,67,40,77,27,62,66,39,72,47,26,30,29,57,38,90,87,80,68,46,80,36,47,50,87,47,41,67,61,49,45,57,74,75,77,103

Nearest PDB structures (foldseek):
  4b86-assembly1_C  TM=4.683E-01  e=8.255E-02  Homo 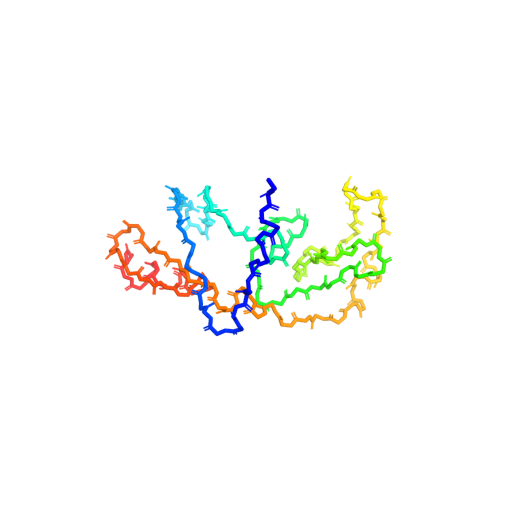sapiens
  4b86-assembly2_H  TM=6.313E-01  e=1.196E+00  Homo sapiens
  4b86-assembly3_K  TM=6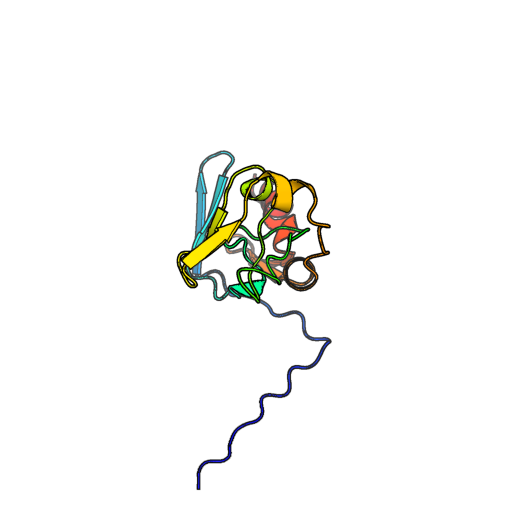.590E-01  e=1.989E+00  Homo sapiens
  4b86-assembly2_G  TM=4.669E-01  e=1.752E+00  Homo sapiens
  5j9w-assembly1_E  TM=4.806E-01  e=9.766E+00  Saccharomyces cerevisiae S288C